Protein AF-A0A1Q3W5Q6-F1 (afdb_monomer_lite)

Radius of gyration: 23.01 Å; chains: 1; bounding box: 88×34×48 Å

Structure (mmCIF, N/CA/C/O backbone):
data_AF-A0A1Q3W5Q6-F1
#
_entry.id   AF-A0A1Q3W5Q6-F1
#
loop_
_atom_site.group_PDB
_atom_site.id
_atom_site.type_symbol
_atom_site.label_atom_id
_atom_site.label_alt_id
_atom_site.label_comp_id
_atom_site.label_asym_id
_atom_site.label_entity_id
_atom_site.label_seq_id
_atom_site.pdbx_PDB_ins_code
_atom_site.Cartn_x
_atom_site.Cartn_y
_atom_site.Cartn_z
_atom_site.occupancy
_atom_site.B_iso_or_equiv
_atom_site.auth_seq_id
_atom_site.auth_comp_id
_atom_site.auth_asym_id
_atom_site.auth_atom_id
_atom_site.pdbx_PDB_model_num
ATOM 1 N N . MET A 1 1 ? -19.884 5.616 5.149 1.00 71.75 1 MET A N 1
ATOM 2 C CA . MET 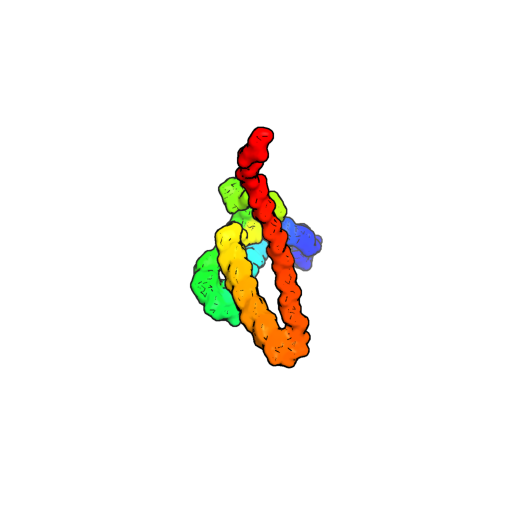A 1 1 ? -20.131 7.053 4.904 1.00 71.75 1 MET A CA 1
ATOM 3 C C . MET A 1 1 ? -21.605 7.396 4.969 1.00 71.75 1 MET A C 1
ATOM 5 O O . MET A 1 1 ? -22.036 7.790 6.041 1.00 71.75 1 MET A O 1
ATOM 9 N N . VAL A 1 2 ? -22.393 7.165 3.908 1.00 75.38 2 VAL A N 1
ATOM 10 C CA . VAL A 1 2 ? -23.804 7.610 3.827 1.00 75.38 2 VAL A CA 1
ATOM 11 C C . VAL A 1 2 ? -24.668 7.035 4.952 1.00 75.38 2 VAL A C 1
ATOM 13 O O . VAL A 1 2 ? -25.281 7.788 5.697 1.00 75.38 2 VAL A O 1
ATOM 16 N N . ALA A 1 3 ? -24.619 5.716 5.172 1.00 76.75 3 ALA A N 1
ATOM 17 C CA . ALA A 1 3 ? -25.395 5.054 6.227 1.00 76.75 3 ALA A CA 1
ATOM 18 C C . ALA A 1 3 ? -25.035 5.488 7.665 1.00 76.75 3 ALA A C 1
ATOM 20 O O . ALA A 1 3 ? -25.799 5.230 8.587 1.00 76.75 3 ALA A O 1
ATOM 21 N N . ARG A 1 4 ? -23.868 6.119 7.874 1.00 78.56 4 ARG A N 1
ATOM 22 C CA . ARG A 1 4 ? -23.419 6.617 9.190 1.00 78.56 4 ARG A CA 1
ATOM 23 C C . ARG A 1 4 ? -23.349 8.146 9.258 1.00 78.56 4 ARG A C 1
ATOM 25 O O . ARG A 1 4 ? -22.883 8.676 10.256 1.00 78.56 4 ARG A O 1
ATOM 32 N N . ASN A 1 5 ? -23.782 8.845 8.204 1.00 83.31 5 ASN A N 1
ATOM 33 C CA . ASN A 1 5 ? -23.640 10.294 8.045 1.00 83.31 5 ASN A CA 1
ATOM 34 C C . ASN A 1 5 ? -22.203 10.809 8.314 1.00 83.31 5 ASN A C 1
ATOM 36 O O . ASN A 1 5 ? -21.987 11.858 8.919 1.00 83.31 5 ASN A O 1
ATOM 40 N N . GLU A 1 6 ? -21.201 10.028 7.901 1.00 86.88 6 GLU A N 1
ATOM 41 C CA . GLU A 1 6 ? -19.776 10.330 8.074 1.00 86.88 6 GLU A CA 1
ATOM 42 C C . GLU A 1 6 ? -19.144 10.729 6.735 1.00 86.88 6 GLU A C 1
ATOM 44 O O . GLU A 1 6 ? -19.377 10.068 5.720 1.00 86.88 6 GLU A O 1
ATOM 49 N N . GLY A 1 7 ? -18.299 11.765 6.749 1.00 90.38 7 GLY A N 1
ATOM 50 C CA . GLY A 1 7 ? -17.490 12.171 5.595 1.00 90.38 7 GLY A CA 1
ATOM 51 C C . GLY A 1 7 ? -16.219 11.333 5.383 1.00 90.38 7 GLY A C 1
ATOM 52 O O . GLY A 1 7 ? -15.887 10.453 6.189 1.00 90.38 7 GLY A O 1
ATOM 53 N N . MET A 1 8 ? -15.485 11.657 4.307 1.00 91.56 8 MET A N 1
ATOM 54 C CA . MET A 1 8 ? -14.247 10.977 3.882 1.00 91.56 8 MET A CA 1
ATOM 55 C C . MET A 1 8 ? -13.209 10.891 5.000 1.00 91.56 8 MET A C 1
ATOM 57 O O . MET A 1 8 ? -12.795 9.795 5.361 1.00 91.56 8 MET A O 1
ATOM 61 N N . THR A 1 9 ? -12.863 12.025 5.611 1.00 93.38 9 THR A N 1
ATOM 62 C CA . THR A 1 9 ? -11.835 12.103 6.660 1.00 93.38 9 THR A CA 1
ATOM 63 C C . THR A 1 9 ? -12.148 11.209 7.859 1.00 93.38 9 THR A C 1
ATOM 65 O O . THR A 1 9 ? -11.283 10.481 8.330 1.00 93.38 9 THR A O 1
ATOM 68 N N . LYS A 1 10 ? -13.401 11.197 8.335 1.00 93.69 10 LYS A N 1
ATOM 69 C CA . LYS A 1 10 ? -13.792 10.349 9.474 1.00 93.69 10 LYS A CA 1
ATOM 70 C C . LYS A 1 10 ? -13.669 8.868 9.136 1.00 93.69 10 LYS A C 1
ATOM 72 O O . LYS A 1 10 ? -13.156 8.098 9.938 1.00 93.69 10 LYS A O 1
ATOM 77 N N . THR A 1 11 ? -14.110 8.472 7.944 1.00 93.81 11 THR A N 1
ATOM 78 C CA . THR A 1 11 ? -14.006 7.067 7.522 1.00 93.81 11 THR A CA 1
ATOM 79 C C . THR A 1 11 ? -12.552 6.658 7.308 1.00 93.81 11 THR A C 1
ATOM 81 O O . THR A 1 11 ? -12.186 5.546 7.665 1.00 93.81 11 THR A O 1
ATOM 84 N N . TYR A 1 12 ? -11.726 7.559 6.774 1.00 93.56 12 TYR A N 1
ATOM 85 C CA . TYR A 1 12 ? -10.295 7.344 6.583 1.00 93.56 12 TYR A CA 1
ATOM 86 C C . TYR A 1 12 ? -9.569 7.119 7.913 1.00 93.56 12 TYR A C 1
ATOM 88 O O . TYR A 1 12 ? -8.854 6.135 8.067 1.00 93.56 12 TYR A O 1
ATOM 96 N N . ASN A 1 13 ? -9.834 7.956 8.917 1.00 94.44 13 ASN A N 1
ATOM 97 C CA . ASN A 1 13 ? -9.246 7.775 10.245 1.00 94.44 13 ASN A CA 1
ATOM 98 C C . ASN A 1 13 ? -9.646 6.422 10.851 1.00 94.44 13 ASN A C 1
ATOM 100 O O . ASN A 1 13 ? -8.802 5.692 11.355 1.00 94.44 13 ASN A O 1
ATOM 104 N N . ARG A 1 14 ? -10.922 6.037 10.722 1.00 95.50 14 ARG A N 1
ATOM 105 C CA . ARG A 1 14 ? -11.410 4.726 11.181 1.00 95.50 14 ARG A CA 1
ATOM 106 C C . ARG A 1 14 ? -10.779 3.566 10.419 1.00 95.50 14 ARG A C 1
ATOM 108 O O . ARG A 1 14 ? -10.531 2.519 11.002 1.00 95.50 14 ARG A O 1
ATOM 115 N N . PHE A 1 15 ? -10.507 3.735 9.127 1.00 96.75 15 PHE A N 1
ATOM 116 C CA . PHE A 1 15 ? -9.814 2.729 8.327 1.00 96.75 15 PHE A CA 1
ATOM 117 C C . PHE A 1 15 ? -8.415 2.439 8.878 1.00 96.75 15 PHE A C 1
ATOM 119 O O . PHE A 1 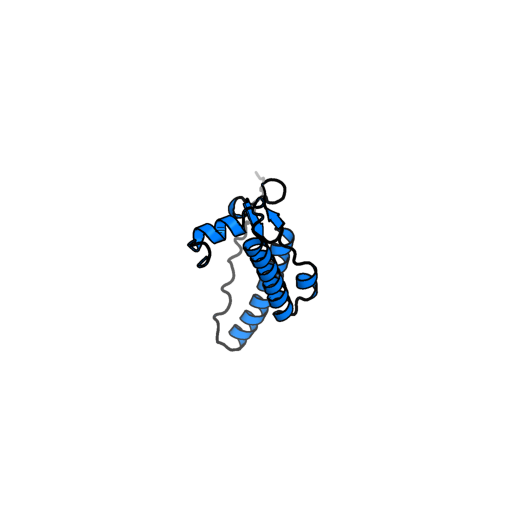15 ? -8.042 1.270 8.943 1.00 96.75 15 PHE A O 1
ATOM 126 N N . HIS A 1 16 ? -7.690 3.450 9.356 1.00 96.81 16 HIS A N 1
ATOM 127 C CA . HIS A 1 16 ? -6.354 3.273 9.933 1.00 96.81 16 HIS A CA 1
ATOM 128 C C . HIS A 1 16 ? -6.341 2.975 11.444 1.00 96.81 16 HIS A C 1
ATOM 130 O O . HIS A 1 16 ? -5.316 2.551 11.962 1.00 96.81 16 HIS A O 1
ATOM 136 N N . ASP A 1 17 ? -7.470 3.100 12.144 1.00 95.75 17 ASP A N 1
ATOM 137 C CA . ASP A 1 17 ? -7.565 2.812 13.581 1.00 95.75 17 ASP A CA 1
ATOM 138 C C . ASP A 1 17 ? -7.543 1.300 13.895 1.00 95.75 17 ASP A C 1
ATOM 140 O O . ASP A 1 17 ? -8.513 0.573 13.647 1.00 95.75 17 ASP A O 1
ATOM 144 N N . ALA A 1 18 ? -6.460 0.817 14.509 1.00 94.75 18 ALA A N 1
ATOM 145 C CA . ALA A 1 18 ? -6.301 -0.580 14.920 1.00 94.75 18 ALA A CA 1
ATOM 146 C C . ALA A 1 18 ? -7.361 -1.067 15.925 1.00 94.75 18 ALA A C 1
ATOM 148 O O . ALA A 1 18 ? -7.596 -2.274 16.030 1.00 94.75 18 ALA A O 1
ATOM 149 N N . GLN A 1 19 ? -8.032 -0.168 16.651 1.00 95.38 19 GLN A N 1
ATOM 150 C CA . GLN A 1 19 ? -9.090 -0.493 17.613 1.00 95.38 19 GLN A CA 1
ATOM 151 C C . GLN A 1 19 ? -10.494 -0.501 17.000 1.00 95.38 19 GLN A C 1
ATOM 153 O O . GLN A 1 19 ? -11.444 -0.928 17.655 1.00 95.38 19 GLN A O 1
ATOM 158 N N . GLU A 1 20 ? -10.648 -0.126 15.729 1.00 95.69 20 GLU A N 1
ATOM 159 C CA . GLU A 1 20 ? -11.939 -0.189 15.048 1.00 95.69 20 GLU A CA 1
ATOM 160 C C . GLU A 1 20 ? -12.412 -1.648 14.881 1.00 95.69 20 GLU A C 1
ATOM 162 O O . GLU A 1 20 ? -11.655 -2.538 14.476 1.00 95.69 20 GLU A O 1
ATOM 167 N N . ARG A 1 21 ? -13.685 -1.901 15.208 1.00 94.69 21 ARG A N 1
ATOM 168 C CA . ARG A 1 21 ? -14.330 -3.232 15.185 1.00 9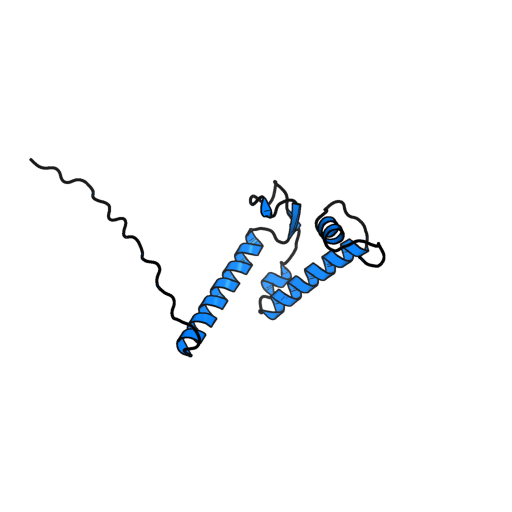4.69 21 ARG A CA 1
ATOM 169 C C . ARG A 1 21 ? -15.595 -3.273 14.324 1.00 94.69 21 ARG A C 1
ATOM 171 O O . ARG A 1 21 ? -16.221 -4.323 14.177 1.00 94.69 21 ARG A O 1
ATOM 178 N N . CYS A 1 22 ? -16.006 -2.141 13.759 1.00 95.06 22 CYS A N 1
ATOM 179 C CA . CYS A 1 22 ? -17.168 -2.045 12.893 1.00 95.06 22 CYS A CA 1
ATOM 180 C C . CYS A 1 22 ? -16.970 -2.905 11.641 1.00 95.06 22 CYS A C 1
ATOM 182 O O . CYS A 1 22 ? -16.040 -2.690 10.865 1.00 95.06 22 CYS A O 1
ATOM 184 N N . GLN A 1 23 ? -17.905 -3.829 11.411 1.00 95.38 23 GLN A N 1
ATOM 185 C CA . GLN A 1 23 ? -17.854 -4.796 10.309 1.00 95.38 23 GLN A CA 1
ATOM 186 C C . GLN A 1 23 ? -17.689 -4.134 8.936 1.00 95.38 23 GLN A C 1
ATOM 188 O O . GLN A 1 23 ? -16.952 -4.631 8.094 1.00 95.38 23 GLN A O 1
ATOM 193 N N . ASN A 1 24 ? -18.290 -2.960 8.725 1.00 94.06 24 ASN A N 1
ATOM 194 C CA . ASN A 1 24 ? -18.150 -2.227 7.466 1.00 94.06 24 ASN A CA 1
ATOM 195 C C . ASN A 1 24 ? -16.716 -1.736 7.221 1.00 94.06 24 ASN A C 1
ATOM 197 O O . ASN A 1 24 ? -16.281 -1.689 6.075 1.00 94.06 24 ASN A O 1
ATOM 201 N N . ILE A 1 25 ? -15.988 -1.355 8.277 1.00 95.88 25 ILE A N 1
ATOM 202 C CA . ILE A 1 25 ? -14.592 -0.918 8.153 1.00 95.88 25 ILE A CA 1
ATOM 203 C C . ILE A 1 25 ? -13.678 -2.125 7.959 1.00 95.88 25 ILE A C 1
ATOM 205 O O . ILE A 1 25 ? -12.798 -2.079 7.107 1.00 95.88 25 ILE A O 1
ATOM 209 N N . ILE A 1 26 ? -13.924 -3.223 8.678 1.00 96.31 26 ILE A N 1
ATOM 210 C CA . ILE A 1 26 ? -13.197 -4.484 8.471 1.00 96.31 26 ILE A CA 1
ATOM 211 C C . ILE A 1 26 ? -13.359 -4.945 7.019 1.00 96.31 26 ILE A C 1
ATOM 213 O O . ILE A 1 26 ? -12.366 -5.157 6.328 1.00 96.31 26 ILE A O 1
ATOM 217 N N . ARG A 1 27 ? -14.596 -4.968 6.510 1.00 96.44 27 ARG A N 1
ATOM 218 C CA . ARG A 1 27 ? -14.872 -5.324 5.116 1.00 96.44 27 ARG A CA 1
ATOM 219 C C . ARG A 1 27 ? -14.191 -4.383 4.122 1.00 96.44 27 ARG A C 1
ATOM 221 O O . ARG A 1 27 ? -13.709 -4.829 3.087 1.00 96.44 27 ARG A O 1
ATOM 228 N N . LEU A 1 28 ? -14.137 -3.086 4.423 1.00 96.19 28 LEU A N 1
ATOM 229 C CA . LEU A 1 28 ? -13.424 -2.118 3.590 1.00 96.19 28 LEU A CA 1
ATOM 230 C C . LEU A 1 28 ? -11.917 -2.419 3.527 1.00 96.19 28 LEU A C 1
ATOM 232 O O . LEU A 1 28 ? -11.334 -2.322 2.451 1.00 96.19 28 LEU A O 1
ATOM 236 N N . ARG A 1 29 ? -11.295 -2.815 4.644 1.00 97.75 29 ARG A N 1
ATOM 237 C CA . ARG A 1 29 ? -9.876 -3.219 4.694 1.00 97.75 29 ARG A CA 1
ATOM 238 C C . ARG A 1 29 ? -9.609 -4.475 3.873 1.00 97.75 29 ARG A C 1
ATOM 240 O O . ARG A 1 29 ? -8.643 -4.506 3.119 1.00 97.75 29 ARG A O 1
ATOM 247 N N . GLU A 1 30 ? -10.481 -5.475 3.971 1.00 97.38 30 GLU A N 1
ATOM 248 C CA . GLU A 1 30 ? -10.386 -6.696 3.160 1.00 97.38 30 GLU A CA 1
ATOM 249 C C . GLU A 1 30 ? -10.448 -6.390 1.663 1.00 97.38 30 GLU A C 1
ATOM 251 O O . GLU A 1 30 ? -9.602 -6.861 0.909 1.00 97.38 30 GLU A O 1
ATOM 256 N N . LEU A 1 31 ? -11.419 -5.570 1.245 1.00 97.88 31 LEU A N 1
ATOM 257 C CA . LEU A 1 31 ? -11.570 -5.160 -0.152 1.00 97.88 31 LEU A CA 1
ATOM 258 C C . LEU A 1 31 ? -10.354 -4.375 -0.651 1.00 97.88 31 LEU A C 1
ATOM 260 O O . LEU A 1 31 ? -9.943 -4.552 -1.794 1.00 97.88 31 LEU A O 1
ATOM 264 N N . HIS A 1 32 ? -9.759 -3.533 0.198 1.00 97.81 32 HIS A N 1
ATOM 265 C CA . HIS A 1 32 ? -8.530 -2.820 -0.142 1.00 97.81 32 HIS A CA 1
ATOM 266 C C . HIS A 1 32 ? -7.369 -3.797 -0.365 1.00 97.81 32 HIS A C 1
ATOM 268 O O . HIS A 1 32 ? -6.729 -3.759 -1.408 1.00 97.81 32 HIS A O 1
ATOM 274 N N . ALA A 1 33 ? -7.176 -4.752 0.549 1.00 97.62 33 ALA A N 1
ATOM 275 C CA . ALA A 1 33 ? -6.149 -5.779 0.402 1.00 97.62 33 ALA A CA 1
ATOM 276 C C . ALA A 1 33 ? -6.403 -6.710 -0.802 1.00 97.62 33 ALA A C 1
ATOM 278 O O . ALA A 1 33 ? -5.470 -7.249 -1.392 1.00 97.62 33 ALA A O 1
ATOM 279 N N . GLU A 1 34 ? -7.659 -6.956 -1.176 1.00 98.25 34 GLU A N 1
ATOM 280 C CA . GLU A 1 34 ? -8.004 -7.705 -2.389 1.00 98.25 34 GLU A CA 1
ATOM 281 C C . GLU A 1 34 ? -7.648 -6.918 -3.657 1.00 98.25 34 GLU A C 1
ATOM 283 O O . GLU A 1 34 ? -7.028 -7.472 -4.569 1.00 98.25 34 GLU A O 1
ATOM 288 N N . MET A 1 35 ? -7.979 -5.624 -3.683 1.00 98.31 35 MET A N 1
ATOM 289 C CA . MET A 1 35 ? -7.627 -4.706 -4.765 1.00 98.31 35 MET A CA 1
ATOM 290 C C . MET A 1 35 ? -6.110 -4.630 -4.953 1.00 98.31 35 MET A C 1
ATOM 292 O O . MET A 1 35 ? -5.631 -4.800 -6.071 1.00 98.31 35 MET A O 1
ATOM 296 N N . ASP A 1 36 ? -5.358 -4.467 -3.869 1.00 98.12 36 ASP A N 1
ATOM 297 C CA . ASP A 1 36 ? -3.895 -4.455 -3.864 1.00 98.12 36 ASP A CA 1
ATOM 298 C C . ASP A 1 36 ? -3.305 -5.700 -4.542 1.00 98.12 36 ASP A C 1
ATOM 300 O O . ASP A 1 36 ? -2.483 -5.610 -5.456 1.00 98.12 36 ASP A O 1
ATOM 304 N N . ARG A 1 37 ? -3.787 -6.889 -4.161 1.00 98.50 37 ARG A N 1
ATOM 305 C CA . ARG A 1 37 ? -3.354 -8.153 -4.776 1.00 98.50 37 ARG A CA 1
ATOM 306 C C . ARG A 1 37 ? -3.747 -8.249 -6.244 1.00 98.50 37 ARG A C 1
ATOM 308 O O . ARG A 1 37 ? -2.987 -8.796 -7.040 1.00 98.50 37 ARG A O 1
ATOM 315 N N . ALA A 1 38 ? -4.928 -7.757 -6.613 1.00 98.50 38 ALA A N 1
ATOM 316 C CA . ALA A 1 38 ? -5.369 -7.734 -8.003 1.00 98.50 38 ALA A CA 1
ATOM 317 C C . ALA A 1 38 ? -4.480 -6.821 -8.862 1.00 98.50 38 ALA A C 1
ATOM 319 O O . ALA A 1 38 ? -4.099 -7.219 -9.962 1.00 98.50 38 ALA A O 1
ATOM 320 N N . VAL A 1 39 ? -4.090 -5.651 -8.344 1.00 98.38 39 VAL A N 1
ATOM 321 C CA . VAL A 1 39 ? -3.155 -4.736 -9.013 1.00 98.38 39 VAL A CA 1
ATOM 322 C C . VAL A 1 39 ? -1.795 -5.406 -9.190 1.00 98.38 39 VAL A C 1
ATOM 324 O O . VAL A 1 39 ? -1.304 -5.475 -10.312 1.00 98.38 39 VAL A O 1
ATOM 327 N N . LEU A 1 40 ? -1.220 -5.984 -8.132 1.00 98.56 40 LEU A N 1
ATOM 328 C CA . LEU A 1 40 ? 0.069 -6.684 -8.218 1.00 98.56 40 LEU A CA 1
ATOM 329 C C . LEU A 1 40 ? 0.042 -7.821 -9.257 1.00 98.56 40 LEU A C 1
ATOM 331 O O . LEU A 1 40 ? 0.958 -7.939 -10.071 1.00 98.56 40 LEU A O 1
ATOM 335 N N . ARG A 1 41 ? -1.046 -8.601 -9.314 1.00 98.50 41 ARG A N 1
ATOM 336 C CA . ARG A 1 41 ? -1.236 -9.628 -10.355 1.00 98.50 41 ARG A CA 1
ATOM 337 C C . ARG A 1 41 ? -1.364 -9.049 -11.761 1.00 98.50 41 ARG A C 1
ATOM 339 O O . ARG A 1 41 ? -0.850 -9.653 -12.697 1.00 98.50 41 ARG A O 1
ATOM 346 N N . ALA A 1 42 ? -2.005 -7.893 -11.928 1.00 98.38 42 ALA A N 1
ATOM 347 C CA . ALA A 1 42 ? -2.122 -7.232 -13.229 1.00 98.38 42 ALA A CA 1
ATOM 348 C C . ALA A 1 42 ? -0.761 -6.762 -13.777 1.00 98.38 42 ALA A C 1
ATOM 350 O O . ALA A 1 42 ? -0.557 -6.774 -14.988 1.00 98.38 42 ALA A O 1
ATOM 351 N N . TYR A 1 43 ? 0.187 -6.423 -12.898 1.00 97.50 43 TYR A N 1
ATOM 352 C CA . TYR A 1 43 ? 1.590 -6.186 -13.264 1.00 97.50 43 TYR A CA 1
ATOM 353 C C . TYR A 1 43 ? 2.382 -7.479 -13.542 1.00 97.50 43 TYR A C 1
ATOM 355 O O . TYR A 1 43 ? 3.542 -7.415 -13.939 1.00 97.50 43 TYR A O 1
ATOM 363 N N . GLY A 1 44 ? 1.779 -8.656 -13.343 1.00 98.06 44 GLY A N 1
ATOM 364 C CA . GLY A 1 44 ? 2.438 -9.958 -13.462 1.00 98.06 44 GLY A CA 1
ATOM 365 C C . GLY A 1 44 ? 3.217 -10.385 -12.214 1.00 98.06 44 GLY A C 1
ATOM 366 O O . GLY A 1 44 ? 3.882 -11.419 -12.235 1.00 98.06 44 GLY A O 1
ATOM 367 N N . TRP A 1 45 ? 3.132 -9.637 -11.111 1.00 98.44 45 TRP A N 1
ATOM 368 C CA . TRP A 1 45 ? 3.875 -9.894 -9.872 1.00 98.44 45 TRP A CA 1
ATOM 369 C C . TRP A 1 45 ? 3.077 -10.778 -8.914 1.00 98.44 45 TRP A C 1
ATOM 371 O O . TRP A 1 45 ? 2.661 -10.362 -7.830 1.00 98.44 45 TRP A O 1
ATOM 381 N N . ASN A 1 46 ? 2.820 -12.015 -9.342 1.00 98.12 46 ASN A N 1
ATOM 382 C CA . ASN A 1 46 ? 2.029 -12.976 -8.569 1.00 98.12 46 ASN A CA 1
ATOM 383 C C . ASN A 1 46 ? 2.671 -13.306 -7.212 1.00 98.12 46 ASN A C 1
ATOM 385 O O . ASN A 1 46 ? 1.965 -13.416 -6.215 1.00 98.12 46 ASN A O 1
ATOM 389 N N . ASP A 1 47 ? 3.998 -13.372 -7.160 1.00 98.12 47 ASP A N 1
ATOM 390 C CA . ASP A 1 47 ? 4.772 -13.644 -5.949 1.00 98.12 47 ASP A CA 1
ATOM 391 C C . ASP A 1 47 ? 4.643 -12.526 -4.893 1.00 98.12 47 ASP A C 1
ATOM 393 O O . ASP A 1 47 ? 4.541 -12.797 -3.695 1.00 98.12 47 ASP A O 1
ATOM 397 N N . LEU A 1 48 ? 4.574 -11.261 -5.330 1.00 97.88 48 LEU A N 1
ATOM 398 C CA . LEU A 1 48 ? 4.258 -10.133 -4.451 1.00 97.88 48 LEU A CA 1
ATOM 399 C C . LEU A 1 48 ? 2.795 -10.175 -4.016 1.00 97.88 48 LEU A C 1
ATOM 401 O O . LEU A 1 48 ? 2.493 -9.946 -2.848 1.00 97.88 48 LEU A O 1
ATOM 405 N N . ALA A 1 49 ? 1.878 -10.497 -4.929 1.00 98.06 49 ALA A N 1
ATOM 406 C CA . ALA A 1 49 ? 0.455 -10.575 -4.615 1.00 98.06 49 ALA A CA 1
ATOM 407 C C . ALA A 1 49 ? 0.127 -11.663 -3.575 1.00 98.06 49 ALA A C 1
ATOM 409 O O . ALA A 1 49 ? -0.813 -11.500 -2.797 1.00 98.06 49 ALA A O 1
ATOM 410 N N . GLU A 1 50 ? 0.877 -12.764 -3.550 1.00 97.56 50 GLU A N 1
ATOM 411 C CA . GLU A 1 50 ? 0.731 -13.829 -2.551 1.00 97.56 50 GLU A CA 1
ATOM 412 C C . GLU A 1 50 ? 1.200 -13.393 -1.158 1.00 97.56 50 GLU A C 1
ATOM 414 O O . GLU A 1 50 ? 0.576 -13.754 -0.160 1.00 97.56 50 GLU A O 1
ATOM 419 N N . ARG A 1 51 ? 2.252 -12.569 -1.086 1.00 97.56 51 ARG A N 1
ATOM 420 C CA . ARG A 1 51 ? 2.805 -12.052 0.176 1.00 97.56 51 ARG A CA 1
ATOM 421 C C . ARG A 1 51 ? 2.171 -10.747 0.651 1.00 97.56 51 ARG A C 1
ATOM 423 O O . ARG A 1 51 ? 2.347 -10.390 1.811 1.00 97.56 51 ARG A O 1
ATOM 430 N N . ALA A 1 52 ? 1.438 -10.039 -0.211 1.00 97.12 52 ALA A N 1
ATOM 431 C CA . ALA A 1 52 ? 0.845 -8.747 0.113 1.00 97.12 52 ALA A CA 1
ATOM 432 C C . ALA A 1 52 ? -0.104 -8.857 1.317 1.00 97.12 52 ALA A C 1
ATOM 434 O O . ALA A 1 52 ? -1.203 -9.429 1.244 1.00 97.12 52 ALA A O 1
ATOM 435 N N . ALA A 1 53 ? 0.336 -8.278 2.429 1.00 95.62 53 ALA A N 1
ATOM 436 C CA . ALA A 1 53 ? -0.367 -8.273 3.698 1.00 95.62 53 ALA A CA 1
ATOM 437 C C . ALA A 1 53 ? -0.158 -6.910 4.378 1.00 95.62 53 ALA A C 1
ATOM 439 O O . ALA A 1 53 ? 0.934 -6.638 4.874 1.00 95.62 53 ALA A O 1
ATOM 440 N N . PRO A 1 54 ? -1.170 -6.023 4.386 1.00 96.31 54 PRO A N 1
ATOM 441 C CA . PRO A 1 54 ? -1.075 -4.782 5.141 1.00 96.31 54 PRO A CA 1
ATOM 442 C C . PRO A 1 54 ? -1.113 -5.067 6.647 1.00 96.31 54 PRO A C 1
ATOM 444 O O . PRO A 1 54 ? -1.877 -5.918 7.111 1.00 96.31 54 PRO A O 1
ATOM 447 N N . VAL A 1 55 ? -0.322 -4.317 7.406 1.00 96.81 55 VAL A N 1
ATOM 448 C CA . VAL A 1 55 ? -0.228 -4.371 8.870 1.00 96.81 55 VAL A CA 1
ATOM 449 C C . VAL A 1 55 ? -0.447 -2.979 9.454 1.00 96.81 55 VAL A C 1
ATOM 451 O O . VAL A 1 55 ? -0.352 -1.976 8.747 1.00 96.81 55 VAL A O 1
ATOM 454 N N . PHE A 1 56 ? -0.786 -2.897 10.739 1.00 97.31 56 PHE A N 1
ATOM 455 C CA . PHE A 1 56 ? -0.806 -1.607 11.425 1.00 97.31 56 PHE A CA 1
ATOM 456 C C . PHE A 1 56 ? 0.625 -1.211 11.761 1.00 97.31 56 PHE A C 1
ATOM 458 O O . PHE A 1 56 ? 1.292 -1.899 12.531 1.00 97.31 56 PHE A O 1
ATOM 465 N N . LEU A 1 57 ? 1.069 -0.119 11.151 1.00 96.69 57 LEU A N 1
ATOM 466 C CA . LEU A 1 57 ? 2.392 0.431 11.362 1.00 96.69 57 LEU A CA 1
ATOM 467 C C . LEU A 1 57 ? 2.412 1.263 12.638 1.00 96.69 57 LEU A C 1
ATOM 469 O O . LEU A 1 57 ? 1.512 2.076 12.872 1.00 96.69 57 LEU A O 1
ATOM 473 N N . ASP A 1 58 ? 3.436 1.066 13.451 1.00 94.31 58 ASP A N 1
ATOM 474 C CA . ASP A 1 58 ? 3.671 1.788 14.695 1.00 94.31 58 ASP A CA 1
ATOM 475 C C . ASP A 1 58 ? 5.174 1.991 14.919 1.00 94.31 58 ASP A C 1
ATOM 477 O O . ASP A 1 58 ? 6.003 1.588 14.108 1.00 94.31 58 ASP A O 1
ATOM 481 N N . GLU A 1 59 ? 5.530 2.625 16.032 1.00 93.12 59 GLU A N 1
ATOM 482 C CA . GLU A 1 59 ? 6.920 2.935 16.387 1.00 93.12 59 GLU A CA 1
ATOM 483 C C . GLU A 1 59 ? 7.818 1.690 16.546 1.00 93.12 59 GLU A C 1
ATOM 485 O O . GLU A 1 59 ? 9.032 1.829 16.648 1.00 93.12 59 GLU A O 1
ATOM 490 N N . THR A 1 60 ? 7.255 0.476 16.604 1.00 92.62 60 THR A N 1
ATOM 491 C CA . THR A 1 60 ? 8.017 -0.772 16.788 1.00 92.62 60 THR A CA 1
ATOM 492 C C . THR A 1 60 ? 8.384 -1.468 15.482 1.00 92.62 60 THR A C 1
ATOM 494 O O . THR A 1 60 ? 9.262 -2.330 15.481 1.00 92.62 60 THR A O 1
ATOM 497 N N . ASN A 1 61 ? 7.698 -1.139 14.386 1.00 91.44 61 ASN A N 1
ATOM 498 C CA . ASN A 1 61 ? 7.849 -1.814 13.096 1.00 91.44 61 ASN A CA 1
ATOM 499 C C . ASN A 1 61 ? 7.978 -0.852 11.903 1.00 91.44 61 ASN A C 1
ATOM 501 O O . ASN A 1 61 ? 8.099 -1.310 10.767 1.00 91.44 61 ASN A O 1
ATOM 505 N N . GLU A 1 62 ? 7.951 0.456 12.155 1.00 94.50 62 GLU A N 1
ATOM 506 C CA . GLU A 1 62 ? 8.089 1.501 11.151 1.00 94.50 62 GLU A CA 1
ATOM 507 C C . GLU A 1 62 ? 8.907 2.670 11.708 1.00 94.50 62 GLU A C 1
ATOM 509 O O . GLU A 1 62 ? 8.470 3.382 12.616 1.00 94.50 62 GLU A O 1
ATOM 514 N N . ASP A 1 63 ? 10.076 2.897 11.113 1.00 91.19 63 ASP A N 1
ATOM 515 C CA . ASP A 1 63 ? 10.970 3.995 11.487 1.00 91.19 63 ASP A CA 1
ATOM 516 C C . ASP A 1 63 ? 10.512 5.336 10.884 1.00 91.19 63 ASP A C 1
ATOM 518 O O . ASP A 1 63 ? 10.795 6.404 11.432 1.00 91.19 63 ASP A O 1
ATOM 522 N N . ASP A 1 64 ? 9.778 5.311 9.766 1.00 90.81 64 ASP A N 1
ATOM 523 C CA . ASP A 1 64 ? 9.346 6.520 9.069 1.00 90.81 64 ASP A CA 1
ATOM 524 C C . ASP A 1 64 ? 8.015 7.054 9.640 1.00 90.81 64 ASP A C 1
ATOM 526 O O . ASP A 1 64 ? 6.915 6.587 9.323 1.00 90.81 64 ASP A O 1
ATOM 530 N N . HIS A 1 65 ? 8.122 8.068 10.507 1.00 87.62 65 HIS A N 1
ATOM 531 C CA . HIS A 1 65 ? 7.010 8.717 11.217 1.00 87.62 65 HIS A CA 1
ATOM 532 C C . HIS A 1 65 ? 5.760 9.021 10.362 1.00 87.62 65 HIS A C 1
ATOM 534 O O . HIS A 1 65 ? 4.650 8.747 10.822 1.00 87.62 65 HIS A O 1
ATOM 540 N N . PRO A 1 66 ? 5.869 9.565 9.133 1.00 91.81 66 PRO A N 1
ATOM 541 C CA . PRO A 1 66 ? 4.759 9.699 8.190 1.00 91.81 66 PRO A CA 1
ATOM 542 C C . PRO A 1 66 ? 3.851 8.472 8.016 1.00 91.81 66 PRO A C 1
ATOM 544 O O . PRO A 1 66 ? 2.654 8.649 7.739 1.00 91.81 66 PRO A O 1
ATOM 547 N N . TYR A 1 67 ? 4.390 7.257 8.150 1.00 90.81 67 TYR A N 1
ATOM 548 C CA . TYR A 1 67 ? 3.662 5.999 7.971 1.00 90.81 67 TYR A CA 1
ATOM 549 C C . TYR A 1 67 ? 3.153 5.383 9.278 1.00 90.81 67 TYR A C 1
ATOM 551 O O . TYR A 1 67 ? 2.226 4.572 9.234 1.00 90.81 67 TYR A O 1
ATOM 559 N N . GLN A 1 68 ? 3.677 5.804 10.430 1.00 92.88 68 GLN A N 1
ATOM 560 C CA . GLN A 1 68 ? 3.207 5.346 11.738 1.00 92.88 68 GLN A CA 1
ATOM 561 C C . GLN A 1 68 ? 1.720 5.683 11.949 1.00 92.88 68 GLN A C 1
ATOM 563 O O . GLN A 1 68 ? 1.206 6.720 11.519 1.00 92.88 68 GLN A O 1
ATOM 568 N N . GLY A 1 69 ? 0.996 4.776 12.604 1.00 93.31 69 GLY A N 1
ATOM 569 C CA . GLY A 1 69 ? -0.446 4.878 12.831 1.00 93.31 69 GLY A CA 1
ATOM 570 C C . GLY A 1 69 ? -1.304 4.532 11.610 1.00 93.31 69 GLY A C 1
ATOM 571 O O . GLY A 1 69 ? -2.496 4.850 11.596 1.00 93.31 69 GLY A O 1
ATOM 572 N N . ARG A 1 70 ? -0.735 3.898 10.573 1.00 95.62 70 ARG A N 1
ATOM 573 C CA . ARG A 1 70 ? -1.458 3.521 9.350 1.00 95.62 70 ARG A CA 1
ATOM 574 C C . ARG A 1 70 ? -1.503 2.015 9.160 1.00 95.62 70 ARG A C 1
ATOM 576 O O . ARG A 1 70 ? -0.497 1.330 9.253 1.00 95.62 70 ARG A O 1
ATOM 583 N N . LEU A 1 71 ? -2.671 1.507 8.776 1.00 97.38 71 LEU A N 1
ATOM 584 C CA . LEU A 1 71 ? -2.769 0.226 8.075 1.00 97.38 71 LEU A CA 1
ATOM 585 C C . 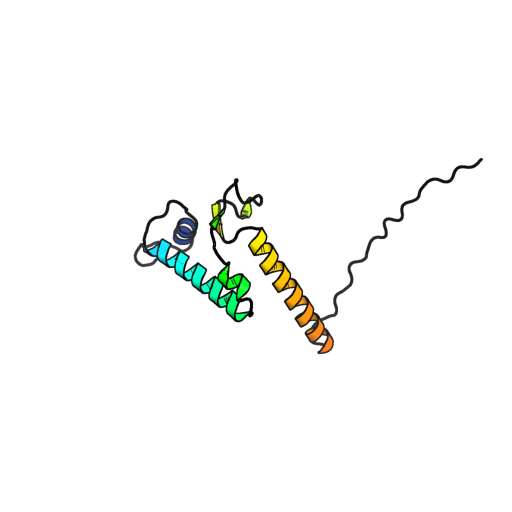LEU A 1 71 ? -2.142 0.331 6.672 1.00 97.38 71 LEU A C 1
ATOM 587 O O . LEU A 1 71 ? -2.754 0.942 5.792 1.00 97.38 71 LEU A O 1
ATOM 591 N N . PHE A 1 72 ? -0.949 -0.233 6.478 1.00 96.88 72 PHE A N 1
ATOM 592 C CA . PHE A 1 72 ? -0.225 -0.216 5.203 1.00 96.88 72 PHE A CA 1
ATOM 593 C C . PHE A 1 72 ? 0.801 -1.361 5.100 1.00 96.88 72 PHE A C 1
ATOM 595 O O . PHE A 1 72 ? 0.899 -2.186 6.005 1.00 96.88 72 PHE A O 1
ATOM 602 N N . TRP A 1 73 ? 1.524 -1.479 3.983 1.00 96.94 73 TRP A N 1
ATOM 603 C CA . TRP A 1 73 ? 2.573 -2.497 3.841 1.00 96.94 73 TRP A CA 1
ATOM 604 C C . TRP A 1 73 ? 3.816 -2.147 4.667 1.00 96.94 73 TRP A C 1
ATOM 606 O O . TRP A 1 73 ? 4.148 -0.963 4.720 1.00 96.94 73 TRP A O 1
ATOM 616 N N . PRO A 1 74 ? 4.522 -3.136 5.245 1.00 96.19 74 PRO A N 1
ATOM 617 C CA . PRO A 1 74 ? 5.835 -2.929 5.861 1.00 96.19 74 PRO A CA 1
ATOM 618 C C . PRO A 1 74 ? 6.868 -2.358 4.876 1.00 96.19 74 PRO A C 1
ATOM 620 O O . PRO A 1 74 ? 6.715 -2.504 3.660 1.00 96.19 74 PRO A O 1
ATOM 623 N N . SER A 1 75 ? 7.903 -1.693 5.394 1.00 95.56 75 SER A N 1
ATOM 624 C CA . SER A 1 75 ? 8.906 -0.973 4.593 1.00 95.56 75 SER A CA 1
ATOM 625 C C . SER A 1 75 ? 9.614 -1.853 3.563 1.00 95.56 75 SER A C 1
ATOM 627 O O . SER A 1 75 ? 9.649 -1.495 2.390 1.00 95.56 75 SER A O 1
ATOM 629 N N . ASP A 1 76 ? 10.066 -3.040 3.959 1.00 95.69 76 ASP A N 1
ATOM 630 C CA . ASP A 1 76 ? 10.729 -4.012 3.084 1.00 95.69 76 ASP A CA 1
ATOM 631 C C . ASP A 1 76 ? 9.875 -4.398 1.863 1.00 95.69 76 ASP A C 1
ATOM 633 O O . ASP A 1 76 ? 10.358 -4.434 0.729 1.00 95.69 76 ASP A O 1
ATOM 637 N N . PHE A 1 77 ? 8.576 -4.620 2.068 1.00 97.38 77 PHE A N 1
ATOM 638 C CA . PHE A 1 77 ? 7.643 -4.926 0.990 1.00 97.38 77 PHE A CA 1
ATOM 639 C C . PHE A 1 77 ? 7.425 -3.718 0.071 1.00 97.38 77 PHE A C 1
ATOM 641 O O . PHE A 1 77 ? 7.357 -3.874 -1.152 1.00 97.38 77 PHE A O 1
ATOM 648 N N . ARG A 1 78 ? 7.325 -2.503 0.632 1.00 96.12 78 ARG A N 1
ATOM 649 C CA . ARG A 1 78 ? 7.207 -1.268 -0.165 1.00 96.12 78 ARG A CA 1
ATOM 650 C C . ARG A 1 78 ? 8.438 -1.048 -1.033 1.00 96.12 78 ARG A C 1
ATOM 652 O O . ARG A 1 78 ? 8.282 -0.705 -2.204 1.00 96.12 78 ARG A O 1
ATOM 659 N N . ASP A 1 79 ? 9.623 -1.279 -0.485 1.00 97.19 79 ASP A N 1
ATOM 660 C CA . ASP A 1 79 ? 10.890 -1.112 -1.191 1.00 97.19 79 ASP A CA 1
ATOM 661 C C . ASP A 1 79 ? 11.019 -2.106 -2.344 1.00 97.19 79 ASP A C 1
ATOM 663 O O . ASP A 1 79 ? 11.417 -1.729 -3.447 1.00 97.19 79 ASP A O 1
ATOM 667 N N . GLU A 1 80 ? 10.597 -3.358 -2.147 1.00 98.25 80 GLU A N 1
ATOM 668 C CA . GLU A 1 80 ? 10.587 -4.356 -3.216 1.00 98.25 80 GLU A CA 1
ATOM 669 C C . GLU A 1 80 ? 9.635 -3.962 -4.360 1.00 98.25 80 GLU A C 1
ATOM 671 O O . GLU A 1 80 ? 10.001 -4.033 -5.539 1.00 98.25 80 GLU A O 1
ATOM 676 N N . VAL A 1 81 ? 8.424 -3.498 -4.029 1.00 97.94 81 VAL A N 1
ATOM 677 C CA . VAL A 1 81 ? 7.462 -2.990 -5.022 1.00 97.94 81 VAL A CA 1
ATOM 678 C C . VAL A 1 81 ? 8.038 -1.777 -5.758 1.00 97.94 81 VAL A C 1
ATOM 680 O O . VAL A 1 81 ? 7.961 -1.707 -6.989 1.00 97.94 81 VAL A O 1
ATOM 683 N N . LEU A 1 82 ? 8.641 -0.834 -5.029 1.00 97.62 82 LEU A N 1
ATOM 684 C CA . LEU A 1 82 ? 9.242 0.369 -5.597 1.00 97.62 82 LEU A CA 1
ATOM 685 C C . LEU A 1 82 ? 10.401 0.024 -6.538 1.00 97.62 82 LEU A C 1
ATOM 687 O O . LEU A 1 82 ? 10.460 0.558 -7.645 1.00 97.62 82 LEU A O 1
ATOM 691 N N . ALA A 1 83 ? 11.275 -0.906 -6.154 1.00 98.19 83 ALA A N 1
ATOM 692 C CA . ALA A 1 83 ? 12.385 -1.359 -6.985 1.00 98.19 83 ALA A CA 1
ATOM 693 C C . ALA A 1 83 ? 11.898 -1.945 -8.321 1.00 98.19 83 ALA A C 1
ATOM 695 O O . ALA A 1 83 ? 12.417 -1.584 -9.381 1.00 98.19 83 ALA A O 1
ATOM 696 N N . ARG A 1 84 ? 10.851 -2.785 -8.304 1.00 98.12 84 ARG A N 1
ATOM 697 C CA . ARG A 1 84 ? 10.265 -3.332 -9.543 1.00 98.12 84 ARG A CA 1
ATOM 698 C C . ARG A 1 84 ? 9.616 -2.254 -10.407 1.00 98.12 84 ARG A C 1
ATOM 700 O O . ARG A 1 84 ? 9.745 -2.298 -11.630 1.00 98.12 84 ARG A O 1
ATOM 707 N N . LEU A 1 85 ? 8.940 -1.279 -9.795 1.00 97.62 85 LEU A N 1
ATOM 708 C CA . LEU A 1 85 ? 8.365 -0.146 -10.525 1.00 97.62 85 LEU A CA 1
ATOM 709 C C . LEU A 1 85 ? 9.448 0.711 -11.183 1.00 97.62 85 LEU A C 1
ATOM 711 O O . LEU A 1 85 ? 9.277 1.104 -12.335 1.00 97.62 85 LEU A O 1
ATOM 715 N N . LEU A 1 86 ? 10.554 0.980 -10.487 1.00 97.81 86 LEU A N 1
ATOM 716 C CA . LEU A 1 86 ? 11.682 1.737 -11.030 1.00 97.81 86 LEU A CA 1
ATOM 717 C C . LEU A 1 86 ? 12.336 1.008 -12.207 1.00 97.81 86 LEU A C 1
ATOM 719 O O . LEU A 1 86 ? 12.576 1.635 -13.238 1.00 97.81 86 LEU A O 1
ATOM 723 N N . ALA A 1 87 ? 12.553 -0.306 -12.097 1.00 97.00 87 ALA A N 1
ATOM 724 C CA . ALA A 1 87 ? 13.085 -1.119 -13.192 1.00 97.00 87 ALA A CA 1
ATOM 725 C C . ALA A 1 87 ? 12.163 -1.091 -14.425 1.00 97.00 87 ALA A C 1
ATOM 727 O O . ALA A 1 87 ? 12.602 -0.754 -15.524 1.00 97.00 87 ALA A O 1
ATOM 728 N N . LEU A 1 88 ? 10.863 -1.336 -14.230 1.00 96.69 88 LEU A N 1
ATOM 729 C CA . LEU A 1 88 ? 9.871 -1.297 -15.309 1.00 96.69 88 LEU A CA 1
ATOM 730 C C . LEU A 1 88 ? 9.766 0.094 -15.952 1.00 96.69 88 LEU A C 1
ATOM 732 O O . LEU A 1 88 ? 9.560 0.217 -17.160 1.00 96.69 88 LEU A O 1
ATOM 736 N N . ASN A 1 89 ? 9.880 1.156 -15.152 1.00 96.06 89 ASN A N 1
ATOM 737 C CA . ASN A 1 89 ? 9.870 2.524 -15.655 1.00 96.06 89 ASN A CA 1
ATOM 738 C C . ASN A 1 89 ? 11.118 2.803 -16.504 1.00 96.06 89 ASN A C 1
ATOM 740 O O . ASN A 1 89 ? 10.985 3.331 -17.603 1.00 96.06 89 ASN A O 1
ATOM 744 N N . ALA A 1 90 ? 12.302 2.373 -16.059 1.00 95.31 90 ALA A N 1
ATOM 745 C CA . ALA A 1 90 ? 13.535 2.515 -16.829 1.00 95.31 90 ALA A CA 1
ATOM 746 C C . ALA A 1 90 ? 13.456 1.804 -18.194 1.00 95.31 90 ALA A C 1
ATOM 748 O O . ALA A 1 90 ? 13.840 2.389 -19.207 1.00 95.31 90 ALA A O 1
ATOM 749 N N . GLU A 1 91 ? 12.906 0.587 -18.242 1.00 95.00 91 GLU A N 1
ATOM 750 C CA . GLU A 1 91 ? 12.680 -0.151 -19.494 1.00 95.00 91 GLU A CA 1
ATOM 751 C C . GLU A 1 91 ? 11.737 0.600 -20.443 1.00 95.00 91 GLU A C 1
ATOM 753 O O . GLU A 1 91 ? 12.064 0.818 -21.613 1.00 95.00 91 GLU A O 1
ATOM 758 N N . ARG A 1 92 ? 10.586 1.051 -19.929 1.00 95.06 92 ARG A N 1
ATOM 759 C CA . ARG A 1 92 ? 9.607 1.824 -20.708 1.00 95.06 92 ARG A CA 1
ATOM 760 C C . ARG A 1 92 ? 10.192 3.138 -21.204 1.00 95.06 92 ARG A C 1
ATOM 762 O O . ARG A 1 92 ? 10.016 3.475 -22.367 1.00 95.06 92 ARG A O 1
ATOM 769 N N . HIS A 1 93 ? 10.930 3.847 -20.358 1.00 93.06 93 HIS A N 1
ATOM 770 C CA . HIS A 1 93 ? 11.575 5.096 -20.730 1.00 93.06 93 HIS A CA 1
ATOM 771 C C . HIS A 1 93 ? 12.618 4.888 -21.835 1.00 93.06 93 HIS A C 1
ATOM 773 O O . HIS A 1 93 ? 12.661 5.659 -22.791 1.00 93.06 93 HIS A O 1
ATOM 779 N N . ALA A 1 94 ? 13.425 3.824 -21.763 1.00 93.31 94 ALA A N 1
ATOM 780 C CA . ALA A 1 94 ? 14.369 3.487 -22.827 1.00 93.31 94 ALA A CA 1
ATOM 781 C C . ALA A 1 94 ? 13.651 3.220 -24.163 1.00 93.31 94 ALA A C 1
ATOM 783 O O . ALA A 1 94 ? 14.115 3.655 -25.221 1.00 93.31 94 ALA A O 1
ATOM 784 N N . GLU A 1 95 ? 12.495 2.553 -24.124 1.00 93.12 95 GLU A N 1
ATOM 785 C CA . GLU A 1 95 ? 11.657 2.353 -25.305 1.00 93.12 95 GLU A CA 1
ATOM 786 C C . GLU A 1 95 ? 11.048 3.664 -25.824 1.00 93.12 95 GLU A C 1
ATOM 788 O O . GLU A 1 95 ? 11.113 3.931 -27.023 1.00 93.12 95 GLU A O 1
ATOM 793 N N . GLU A 1 96 ? 10.521 4.517 -24.950 1.00 93.50 96 GLU A N 1
ATOM 794 C CA . GLU A 1 96 ? 9.973 5.824 -25.319 1.00 93.50 96 GLU A CA 1
ATOM 795 C C . GLU A 1 96 ? 11.035 6.743 -25.936 1.00 93.50 96 GLU A C 1
ATOM 797 O O . GLU A 1 96 ? 10.751 7.429 -26.919 1.00 93.50 96 GLU A O 1
ATOM 802 N N . VAL A 1 97 ? 12.269 6.729 -25.419 1.00 93.56 97 VAL A N 1
ATOM 803 C CA . VAL A 1 97 ? 13.411 7.454 -26.001 1.00 93.56 97 VAL A CA 1
ATOM 804 C C . VAL A 1 97 ? 13.760 6.886 -27.374 1.00 93.56 97 VAL A C 1
ATOM 806 O O . VAL A 1 97 ? 13.943 7.649 -28.322 1.00 93.56 97 VAL A O 1
ATOM 809 N N . ARG A 1 98 ? 13.792 5.554 -27.525 1.00 91.12 98 ARG A N 1
ATOM 810 C CA . ARG A 1 98 ? 14.016 4.896 -28.825 1.00 91.12 98 ARG A CA 1
ATOM 811 C C . ARG A 1 98 ? 12.942 5.273 -29.850 1.00 91.12 98 ARG A C 1
ATOM 813 O O . ARG A 1 98 ? 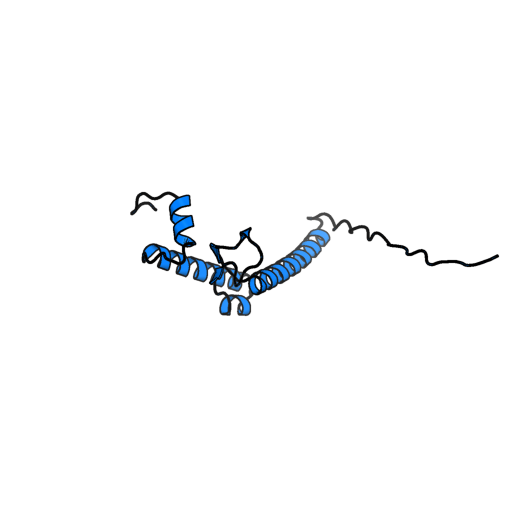13.249 5.408 -31.031 1.00 91.12 98 ARG A O 1
ATOM 820 N N . LEU A 1 99 ? 11.699 5.443 -29.404 1.00 93.62 99 LEU A N 1
ATOM 821 C CA . LEU A 1 99 ? 10.568 5.878 -30.226 1.00 93.62 99 LEU A CA 1
ATOM 822 C C . LEU A 1 99 ? 10.503 7.407 -30.411 1.00 93.62 99 LEU A C 1
ATOM 824 O O . LEU A 1 99 ? 9.649 7.888 -31.152 1.00 93.62 99 LEU A O 1
ATOM 828 N N . GLY A 1 100 ? 11.386 8.173 -29.760 1.00 90.31 100 GLY A N 1
ATOM 829 C CA . GLY A 1 100 ? 11.426 9.636 -29.827 1.00 90.31 100 GLY A CA 1
ATOM 830 C C . GLY A 1 100 ? 10.272 10.342 -29.104 1.00 90.31 100 GLY A C 1
ATOM 831 O O . GLY A 1 100 ? 10.032 11.521 -29.353 1.00 90.31 100 GLY A O 1
ATOM 832 N N . VAL A 1 101 ? 9.547 9.637 -28.232 1.00 91.62 101 VAL A N 1
ATOM 833 C CA . VAL A 1 101 ? 8.387 10.153 -27.482 1.00 91.62 101 VAL A CA 1
ATOM 834 C C . VAL A 1 101 ? 8.817 10.840 -26.181 1.00 91.62 101 VAL A C 1
ATOM 836 O O . VAL A 1 101 ? 8.162 11.785 -25.743 1.00 91.62 101 VAL A O 1
ATOM 839 N N . ALA A 1 102 ? 9.936 10.412 -25.587 1.00 87.19 102 ALA A N 1
ATOM 840 C CA . ALA A 1 102 ? 10.489 10.982 -24.360 1.00 87.19 102 ALA A CA 1
ATOM 841 C C . ALA A 1 102 ? 11.903 11.561 -24.577 1.00 87.19 102 ALA A C 1
ATOM 843 O O . ALA A 1 102 ? 12.663 11.041 -25.401 1.00 87.19 102 ALA A O 1
ATOM 844 N N . PRO A 1 103 ? 12.291 12.626 -23.844 1.00 85.44 103 PRO A N 1
ATOM 845 C CA . PRO A 1 103 ? 13.668 13.113 -23.848 1.00 85.44 103 PRO A CA 1
ATOM 846 C C . PRO A 1 103 ? 14.598 12.080 -23.200 1.00 85.44 103 PRO A C 1
ATOM 848 O O . PRO A 1 103 ? 14.215 11.435 -22.231 1.00 85.44 103 PRO A O 1
ATOM 851 N N . GLY A 1 104 ? 15.833 11.953 -23.692 1.00 79.38 104 GLY A N 1
ATOM 852 C CA . GLY A 1 104 ? 16.839 11.104 -23.049 1.00 79.38 104 GLY A CA 1
ATOM 853 C C . GLY A 1 104 ? 17.167 11.570 -21.625 1.00 79.38 104 GLY A C 1
ATOM 854 O O . GLY A 1 104 ? 17.110 12.767 -21.325 1.00 79.38 104 GLY A O 1
ATOM 855 N N . MET A 1 105 ? 17.543 10.631 -20.754 1.00 73.94 105 MET A N 1
ATOM 856 C CA . MET A 1 105 ? 17.962 10.935 -19.386 1.00 73.94 105 MET A CA 1
ATOM 857 C C . MET A 1 105 ? 19.195 11.858 -19.411 1.00 73.94 105 MET A C 1
ATOM 859 O O . MET A 1 105 ? 20.251 11.480 -19.920 1.00 73.94 105 MET A O 1
ATOM 863 N N . LYS A 1 106 ? 19.085 13.077 -18.868 1.00 61.25 106 LYS A N 1
ATOM 864 C CA . LYS A 1 106 ? 20.259 13.933 -18.630 1.00 61.25 106 LYS A CA 1
ATOM 865 C C . LYS A 1 106 ? 21.056 13.312 -17.483 1.00 61.25 106 LYS A C 1
ATOM 867 O O . LYS A 1 106 ? 20.556 13.257 -16.364 1.00 61.25 106 LYS A O 1
ATOM 872 N N . GLY A 1 107 ? 22.255 12.811 -17.777 1.00 54.03 107 GLY A N 1
ATOM 873 C CA . GLY A 1 107 ? 23.137 12.201 -16.784 1.00 54.03 107 GLY A CA 1
ATOM 874 C C . GLY A 1 107 ? 23.374 13.129 -15.591 1.00 54.03 107 GLY A C 1
ATOM 875 O O . GLY A 1 107 ? 23.614 14.326 -15.764 1.00 54.03 107 GLY A O 1
ATOM 876 N N . LYS A 1 108 ? 23.277 12.567 -14.383 1.00 43.59 108 LYS A N 1
ATOM 877 C CA . LYS A 1 108 ? 23.770 13.187 -13.150 1.00 43.59 108 LYS A CA 1
ATOM 878 C C . LYS A 1 108 ? 25.272 13.418 -13.348 1.00 43.59 108 LYS A C 1
ATOM 880 O O . LYS A 1 108 ? 25.975 12.479 -13.703 1.00 43.59 108 LYS A O 1
ATOM 885 N N . VAL A 1 109 ? 25.738 14.653 -13.179 1.00 42.38 109 VAL A N 1
ATOM 886 C CA . VAL A 1 109 ? 27.173 14.950 -13.114 1.00 42.38 109 VAL A CA 1
ATOM 887 C C . VAL A 1 109 ? 27.696 14.234 -11.869 1.00 42.38 109 VAL A C 1
ATOM 889 O O . VAL A 1 109 ? 27.247 14.538 -10.766 1.00 42.38 109 VAL A O 1
ATOM 892 N N . GLU A 1 110 ? 28.550 13.230 -12.051 1.00 42.81 110 GLU A N 1
ATOM 893 C CA . GLU A 1 110 ? 29.383 12.710 -10.969 1.00 42.81 110 GLU A CA 1
ATOM 894 C C . GLU A 1 110 ? 30.385 13.820 -10.636 1.00 42.81 110 GLU A C 1
ATOM 896 O O . GLU A 1 110 ? 31.229 14.170 -11.460 1.00 42.81 110 GLU A O 1
ATOM 901 N N . GLU A 1 111 ? 30.218 14.456 -9.476 1.00 45.22 111 GLU A N 1
ATOM 902 C CA . GLU A 1 111 ? 31.275 15.277 -8.893 1.00 45.22 111 GLU A CA 1
ATOM 903 C C . GLU A 1 111 ? 32.397 14.320 -8.476 1.00 45.22 111 GLU A C 1
ATOM 905 O O . GLU A 1 111 ? 32.260 13.555 -7.523 1.00 45.22 111 GLU A O 1
ATOM 910 N N . ASP A 1 112 ? 33.462 14.320 -9.274 1.00 43.34 112 ASP A N 1
ATOM 911 C CA . ASP A 1 112 ? 34.754 13.709 -8.985 1.00 43.34 112 ASP A CA 1
ATOM 912 C C . ASP A 1 112 ? 35.339 14.390 -7.736 1.00 43.34 112 ASP A C 1
ATOM 914 O O . ASP A 1 112 ? 35.876 15.497 -7.810 1.00 43.34 112 ASP A O 1
ATOM 918 N N . ASP A 1 113 ? 35.167 13.762 -6.569 1.00 51.78 113 ASP A N 1
ATOM 919 C CA . ASP A 1 113 ? 35.875 14.114 -5.335 1.00 51.78 113 ASP A CA 1
ATOM 920 C C . ASP A 1 113 ? 37.332 13.655 -5.474 1.00 51.78 113 ASP A C 1
ATOM 922 O O . ASP A 1 113 ? 37.753 12.607 -4.980 1.00 51.78 113 ASP A O 1
ATOM 926 N N . GLY A 1 114 ? 38.089 14.430 -6.251 1.00 44.34 114 GLY A N 1
ATOM 927 C CA . GLY A 1 114 ? 39.526 14.284 -6.408 1.00 44.34 114 GLY A CA 1
ATOM 928 C C . GLY A 1 114 ? 40.232 14.652 -5.109 1.00 44.34 114 GLY A C 1
ATOM 929 O O . GLY A 1 114 ? 40.574 15.813 -4.884 1.00 44.34 114 GLY A O 1
ATOM 930 N N . GLY A 1 115 ? 40.463 13.643 -4.270 1.00 50.09 115 GLY A N 1
ATOM 931 C CA . GLY A 1 115 ? 41.378 13.719 -3.140 1.00 50.09 115 GLY A CA 1
ATOM 932 C C . GLY A 1 115 ? 42.768 14.170 -3.592 1.00 50.09 115 GLY A C 1
ATOM 933 O O . GLY A 1 115 ? 43.366 13.581 -4.492 1.00 50.09 115 GLY A O 1
ATOM 934 N N .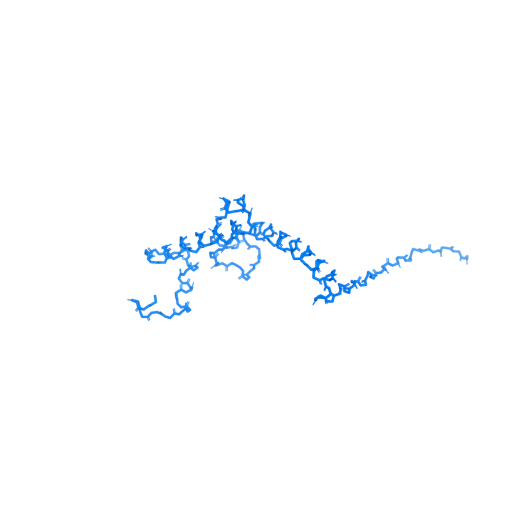 VAL A 1 116 ? 43.288 15.216 -2.953 1.00 46.69 116 VAL A N 1
ATOM 935 C CA . VAL A 1 116 ? 44.705 15.575 -3.027 1.00 46.69 116 VAL A CA 1
ATOM 936 C C . VAL A 1 116 ? 45.341 15.127 -1.717 1.00 46.69 116 VAL A C 1
ATOM 938 O O . VAL A 1 116 ? 45.195 15.787 -0.688 1.00 46.69 116 VAL A O 1
ATOM 941 N N . GLU A 1 117 ? 45.985 13.961 -1.769 1.00 45.91 117 GLU A N 1
ATOM 942 C CA . GLU A 1 117 ? 46.992 13.540 -0.797 1.00 45.91 117 GLU A CA 1
ATOM 943 C C . GLU A 1 117 ? 48.298 14.327 -1.013 1.00 45.91 117 GLU A C 1
ATOM 945 O O . GLU A 1 117 ? 48.573 14.859 -2.089 1.00 45.91 117 GLU A O 1
ATOM 950 N N . GLU A 1 118 ? 49.050 14.415 0.077 1.00 45.28 118 GLU A N 1
ATOM 951 C CA . GLU A 1 118 ? 50.270 15.176 0.336 1.00 45.28 118 GLU A CA 1
ATOM 952 C C . GLU A 1 118 ? 51.416 14.929 -0.670 1.00 45.28 118 GLU A C 1
ATOM 954 O O . GLU A 1 118 ? 51.693 13.792 -1.045 1.00 45.28 118 GLU A O 1
ATOM 959 N N . GLU A 1 119 ? 52.165 15.986 -1.016 1.00 43.16 119 GLU A N 1
ATOM 960 C CA . GLU A 1 119 ? 53.558 15.869 -1.474 1.00 43.16 119 GLU A CA 1
ATOM 961 C C . GLU A 1 119 ? 54.480 16.658 -0.529 1.00 43.16 119 GLU A C 1
ATOM 963 O O . GLU A 1 119 ? 54.410 17.886 -0.429 1.00 43.16 119 GLU A O 1
ATOM 968 N N . ASP A 1 120 ? 55.339 15.909 0.165 1.00 44.59 120 ASP A N 1
ATOM 969 C CA . ASP A 1 120 ? 56.539 16.359 0.871 1.00 44.59 120 ASP A CA 1
ATOM 970 C C . ASP A 1 120 ? 57.639 16.844 -0.105 1.00 44.59 120 ASP A C 1
ATOM 972 O O . ASP A 1 120 ? 57.866 16.230 -1.149 1.00 44.59 120 ASP A O 1
ATOM 976 N N . GLY A 1 121 ? 58.411 17.860 0.310 1.00 47.66 121 GLY A N 1
ATOM 977 C CA . GLY A 1 121 ? 59.736 18.239 -0.232 1.00 47.66 121 GLY A CA 1
ATOM 978 C C . GLY A 1 121 ? 59.846 19.738 -0.559 1.00 47.66 121 GLY A C 1
ATOM 979 O O . GLY A 1 121 ? 59.009 20.262 -1.285 1.00 47.66 121 GLY A O 1
ATOM 980 N N . ASP A 1 122 ? 60.808 20.536 -0.083 1.00 44.12 122 ASP A N 1
ATOM 981 C CA . ASP A 1 122 ? 62.137 20.359 0.546 1.00 44.12 122 ASP A CA 1
ATOM 982 C C . ASP A 1 122 ? 62.352 21.478 1.592 1.00 44.12 122 ASP A C 1
ATOM 984 O O . ASP A 1 122 ? 61.944 22.633 1.308 1.00 44.12 122 ASP A O 1
#

Sequence (122 aa):
MVARNEGMTKTYNRFHDAQERCQNIIRLRELHAEMDRAVLRAYGWNDLAERAAPVFLDETNEDDHPYQGRLFWPSDFRDEVLARLLALNAERHAEEVRLGVAPGMKGKVEEDDGGVEEEDGD

Secondary structure (DSSP, 8-state):
-GGGT--HHHHHHHHH-TT---HHHHHHHHHHHHHHHHHHHHTT-HHHHHH---EE--TTT---GGGTT-EE--HHHHHHHHHHHHHHHHHHHHHHHHTTSSPPP-----------------

Foldseek 3Di:
DVVVPDDDVVLQLLLLAPPRDPPVSVVVVVVVLVVVLVVCVVVVNNVLSVVRDFDQAAPVQDPDPVRHSGRGDGPVSVVVVVVVVVVVVVVVQVVCVVVVNDDDDDDDPPPPPDDDDDDDDD

pLDDT: mean 87.53, std 17.22, range [42.38, 98.56]